Protein AF-B5W997-F1 (afdb_monomer)

Solvent-accessible surface area (backbone atoms only — not comparable to full-atom values): 8096 Å² total; per-residue (Å²): 139,81,84,87,78,78,87,81,81,78,91,83,76,99,66,88,74,65,83,78,63,60,71,68,69,77,72,73,84,68,61,70,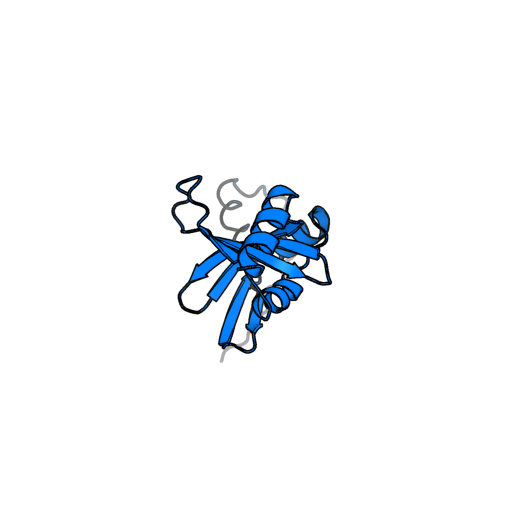48,75,47,73,47,98,85,70,41,32,36,35,35,48,52,71,53,39,55,50,33,26,74,75,50,73,39,55,66,87,58,46,59,63,22,72,76,48,74,65,46,74,47,76,53,77,89,58,92,72,91,59,74,36,35,37,36,34,26,53,51,97,92,37,53,29,33,34,36,30,31,79,50,103,56,37,40,37,53,74,49,48,36,71,39,51,74,68,55,43,49,53,48,54,56,67,73,72,111

InterPro domains:
  IPR007460 Ribonuclease toxin, BrnT, of type II toxin-antitoxin system [PF04365] (45-121)
  IPR038573 Ribonuclease toxin BrnT superfamily [G3DSA:3.10.450.530] (29-124)

pLDDT: mean 75.8, std 20.99, range [32.88, 95.56]

Structure (mmCIF, N/CA/C/O backbone):
data_AF-B5W997-F1
#
_entry.id   AF-B5W997-F1
#
loop_
_atom_site.group_PDB
_atom_site.id
_atom_site.type_symbol
_atom_site.label_atom_id
_atom_site.label_alt_id
_atom_site.label_comp_id
_atom_site.label_asym_id
_atom_site.label_entity_id
_atom_site.label_seq_id
_atom_site.pdbx_PDB_ins_code
_atom_site.Cartn_x
_atom_site.Cartn_y
_atom_site.Cartn_z
_atom_site.occupancy
_atom_site.B_iso_or_equiv
_atom_site.auth_seq_id
_atom_site.auth_comp_id
_atom_site.auth_asym_id
_atom_site.auth_atom_id
_atom_site.pdbx_PDB_model_num
ATOM 1 N N . MET A 1 1 ? 20.856 -29.365 -39.566 1.00 38.97 1 MET A N 1
ATOM 2 C CA . MET A 1 1 ? 21.284 -28.019 -39.127 1.00 38.97 1 MET A CA 1
ATOM 3 C C . MET A 1 1 ? 20.245 -27.535 -38.125 1.00 38.97 1 MET A C 1
ATOM 5 O O . MET A 1 1 ? 19.094 -27.485 -38.515 1.00 38.97 1 MET A O 1
ATOM 9 N N . LEU A 1 2 ? 20.472 -27.279 -36.842 1.00 37.22 2 LEU A N 1
ATOM 10 C CA . LEU A 1 2 ? 21.601 -27.421 -35.923 1.00 37.22 2 LEU A CA 1
ATOM 11 C C . LEU A 1 2 ? 21.002 -28.053 -34.650 1.00 37.22 2 LEU A C 1
ATOM 13 O O . LEU A 1 2 ? 19.941 -27.628 -34.200 1.00 37.22 2 LEU A O 1
ATOM 17 N N . GLY A 1 3 ? 21.627 -29.113 -34.138 1.00 34.50 3 GLY A N 1
ATOM 18 C CA . GLY A 1 3 ? 21.162 -29.827 -32.950 1.00 34.50 3 GLY A CA 1
ATOM 19 C C . GLY A 1 3 ? 21.500 -29.058 -31.676 1.00 34.50 3 GLY A C 1
ATOM 20 O O . GLY A 1 3 ? 22.636 -28.624 -31.499 1.00 34.50 3 GLY A O 1
ATOM 21 N N . PHE A 1 4 ? 20.520 -28.912 -30.787 1.00 35.72 4 PHE A N 1
ATOM 22 C CA . PHE A 1 4 ? 20.728 -28.401 -29.437 1.00 35.72 4 PHE A CA 1
ATOM 23 C C . PHE A 1 4 ? 21.353 -29.502 -28.577 1.00 35.72 4 PHE A C 1
ATOM 25 O O . PHE A 1 4 ? 20.673 -30.408 -28.100 1.00 35.72 4 PHE A O 1
ATOM 32 N N . THR A 1 5 ? 22.669 -29.448 -28.402 1.00 38.66 5 THR A N 1
ATOM 33 C CA . THR A 1 5 ? 23.387 -30.272 -27.428 1.00 38.66 5 THR A CA 1
ATOM 34 C C . THR A 1 5 ? 23.202 -29.677 -26.035 1.00 38.66 5 THR A C 1
ATOM 36 O O . THR A 1 5 ? 23.636 -28.553 -25.781 1.00 38.66 5 THR A O 1
ATOM 39 N N . GLN A 1 6 ? 22.567 -30.422 -25.128 1.00 40.81 6 GLN A N 1
ATOM 40 C CA . GLN A 1 6 ? 22.544 -30.091 -23.702 1.00 40.81 6 GLN A CA 1
ATOM 41 C C . GLN A 1 6 ? 23.967 -30.180 -23.120 1.00 40.81 6 GLN A C 1
ATOM 43 O O . GLN A 1 6 ? 24.678 -31.141 -23.426 1.00 40.81 6 GLN A O 1
ATOM 48 N N . PRO A 1 7 ? 24.407 -29.237 -22.270 1.00 40.81 7 PRO A N 1
ATOM 49 C CA . PRO A 1 7 ? 25.686 -29.370 -21.591 1.00 40.81 7 PRO A CA 1
ATOM 50 C C . PRO A 1 7 ? 25.574 -30.380 -20.441 1.00 40.81 7 PRO A C 1
ATOM 52 O O . PRO A 1 7 ? 24.954 -30.122 -19.410 1.00 40.81 7 PRO A O 1
ATOM 55 N N . THR A 1 8 ? 26.210 -31.538 -20.610 1.00 35.78 8 THR A N 1
ATOM 56 C CA . THR A 1 8 ? 26.497 -32.488 -19.531 1.00 35.78 8 THR A CA 1
ATOM 57 C C . THR A 1 8 ? 27.618 -31.928 -18.655 1.00 35.78 8 THR A C 1
ATOM 59 O O . THR A 1 8 ? 28.777 -31.914 -19.074 1.00 35.78 8 THR A O 1
ATOM 62 N N . TRP A 1 9 ? 27.309 -31.481 -17.437 1.00 35.22 9 TRP A N 1
ATOM 63 C CA . TRP A 1 9 ? 28.340 -31.122 -16.463 1.00 35.22 9 TRP A CA 1
ATOM 64 C C . TRP A 1 9 ? 28.704 -32.325 -15.597 1.00 35.22 9 TRP A C 1
ATOM 66 O O . TRP A 1 9 ? 27.929 -32.799 -14.769 1.00 35.22 9 TRP A O 1
ATOM 76 N N . VAL A 1 10 ? 29.922 -32.811 -15.828 1.00 34.91 10 VAL A N 1
ATOM 77 C CA . VAL A 1 10 ? 30.620 -33.812 -15.024 1.00 34.91 10 VAL A CA 1
ATOM 78 C C . VAL A 1 10 ? 30.895 -33.244 -13.630 1.00 34.91 10 VAL A C 1
ATOM 80 O O . VAL A 1 10 ? 31.471 -32.166 -13.475 1.00 34.91 10 VAL A O 1
ATOM 83 N N . LEU A 1 11 ? 30.488 -34.002 -12.613 1.00 41.06 11 LEU A N 1
ATOM 84 C CA . LEU A 1 11 ? 30.815 -33.778 -11.210 1.00 41.06 11 LEU A CA 1
ATOM 85 C C . LEU A 1 11 ? 32.345 -33.790 -11.028 1.00 41.06 11 LEU A C 1
ATOM 87 O O . LEU A 1 11 ? 32.982 -34.818 -11.244 1.00 41.06 11 LEU A O 1
ATOM 91 N N . GLY A 1 12 ? 32.931 -32.678 -10.577 1.00 38.00 12 GLY A N 1
ATOM 92 C CA . GLY A 1 12 ? 34.274 -32.694 -9.990 1.00 38.00 12 GLY A CA 1
ATOM 93 C C . GLY A 1 12 ? 35.201 -31.557 -10.403 1.00 38.00 12 GLY A C 1
ATOM 94 O O . GLY A 1 12 ? 36.047 -31.724 -11.271 1.00 38.00 12 GLY A O 1
ATOM 95 N N . SER A 1 13 ? 35.160 -30.437 -9.680 1.00 32.88 13 SER A N 1
ATOM 96 C CA . SER A 1 13 ? 36.386 -29.705 -9.329 1.00 32.88 13 SER A CA 1
ATOM 97 C C . SER A 1 13 ? 36.081 -28.656 -8.265 1.00 32.88 13 SER A C 1
ATOM 99 O O . SER A 1 13 ? 35.347 -27.702 -8.511 1.00 32.88 13 SER A O 1
ATOM 101 N N . LYS A 1 14 ? 36.671 -28.802 -7.073 1.00 44.34 14 LYS A N 1
ATOM 102 C CA . LYS A 1 14 ? 36.735 -27.725 -6.081 1.00 44.34 14 LYS A CA 1
ATOM 103 C C . LYS A 1 14 ? 37.678 -26.638 -6.601 1.00 44.34 14 LYS A C 1
ATOM 105 O O . LYS A 1 14 ? 38.864 -26.651 -6.291 1.00 44.34 14 LYS A O 1
ATOM 110 N N . ARG A 1 15 ? 37.170 -25.695 -7.393 1.00 38.91 15 ARG A N 1
ATOM 111 C CA . ARG A 1 15 ? 37.887 -24.457 -7.722 1.00 38.91 15 ARG A CA 1
ATOM 112 C C . ARG A 1 15 ? 37.094 -23.283 -7.169 1.00 38.91 15 ARG A C 1
ATOM 114 O O . ARG A 1 15 ? 35.964 -23.041 -7.577 1.00 38.91 15 ARG A O 1
ATOM 121 N N . LYS A 1 16 ? 37.686 -22.605 -6.181 1.00 51.91 16 LYS A N 1
ATOM 122 C CA . LYS A 1 16 ? 37.187 -21.351 -5.606 1.00 51.91 16 LYS A CA 1
ATOM 123 C C . LYS A 1 16 ? 36.987 -20.344 -6.742 1.00 51.91 16 LYS A C 1
ATOM 125 O O . LYS A 1 16 ? 37.959 -19.953 -7.382 1.00 51.91 16 LYS A O 1
ATOM 130 N N . LEU A 1 17 ? 35.738 -19.961 -6.993 1.00 45.56 17 LEU A N 1
ATOM 131 C CA . LEU A 1 17 ? 35.404 -18.864 -7.898 1.00 45.56 17 LEU A CA 1
ATOM 132 C C . LEU A 1 17 ? 35.868 -17.526 -7.283 1.00 45.56 17 LEU A C 1
ATOM 134 O O . LEU A 1 17 ? 35.767 -17.359 -6.064 1.00 45.56 17 LEU A O 1
ATOM 138 N N . PRO A 1 18 ? 36.395 -16.582 -8.085 1.00 43.53 18 PRO A N 1
ATOM 139 C CA . PRO A 1 18 ? 36.846 -15.282 -7.595 1.00 43.53 18 PRO A CA 1
ATOM 140 C C . PRO A 1 18 ? 35.655 -14.419 -7.123 1.00 43.53 18 PRO A C 1
ATOM 142 O O . PRO A 1 18 ? 34.592 -14.443 -7.750 1.00 43.53 18 PRO A O 1
ATOM 145 N N . PRO A 1 19 ? 35.815 -13.618 -6.049 1.00 52.91 19 PRO A N 1
ATOM 146 C CA . PRO A 1 19 ? 34.710 -12.963 -5.334 1.00 52.91 19 PRO A CA 1
ATOM 147 C C . PRO A 1 19 ? 33.977 -11.870 -6.130 1.00 52.91 19 PRO A C 1
ATOM 149 O O . PRO A 1 19 ? 32.919 -11.420 -5.707 1.00 52.91 19 PRO A O 1
ATOM 152 N N . LEU A 1 20 ? 34.496 -11.460 -7.290 1.00 44.50 20 LEU A N 1
ATOM 153 C CA . LEU A 1 20 ? 33.912 -10.389 -8.106 1.00 44.50 20 LEU A CA 1
ATOM 154 C C . LEU A 1 20 ? 32.893 -10.875 -9.151 1.00 44.50 20 LEU A C 1
ATOM 156 O O . LEU A 1 20 ? 32.136 -10.064 -9.668 1.00 44.50 20 LEU A O 1
ATOM 160 N N . ILE A 1 21 ? 32.811 -12.182 -9.428 1.00 45.84 21 ILE A N 1
ATOM 161 C CA . ILE A 1 21 ? 31.816 -12.746 -10.368 1.00 45.84 21 ILE A CA 1
ATOM 162 C C . ILE A 1 21 ? 30.535 -13.198 -9.639 1.00 45.84 21 ILE A C 1
ATOM 164 O O . ILE A 1 21 ? 29.484 -13.357 -10.254 1.00 45.84 21 ILE A O 1
ATOM 168 N N . LEU A 1 22 ? 30.572 -13.313 -8.306 1.00 38.09 22 LEU A N 1
ATOM 169 C CA . LEU A 1 22 ? 29.402 -13.680 -7.499 1.00 38.09 22 LEU A CA 1
ATOM 170 C C . LEU A 1 22 ? 28.385 -12.530 -7.348 1.00 38.09 22 LEU A C 1
ATOM 172 O O . LEU A 1 22 ? 27.223 -12.780 -7.051 1.00 38.09 22 LEU A O 1
ATOM 176 N N . LEU A 1 23 ? 28.799 -11.280 -7.582 1.00 42.41 23 LEU A N 1
ATOM 177 C CA . LEU A 1 23 ? 27.934 -10.099 -7.445 1.00 42.41 23 LEU A CA 1
ATOM 178 C C . LEU A 1 23 ? 26.999 -9.870 -8.643 1.00 42.41 23 LEU A C 1
ATOM 180 O O . LEU A 1 23 ? 25.969 -9.228 -8.477 1.00 42.41 23 LEU A O 1
ATOM 184 N N . ILE A 1 24 ? 27.306 -10.423 -9.821 1.00 39.53 24 ILE A N 1
ATOM 185 C CA . ILE A 1 24 ? 26.465 -10.274 -11.026 1.00 39.53 24 ILE A CA 1
ATOM 186 C C . ILE A 1 24 ? 25.483 -11.450 -11.188 1.00 39.53 24 ILE A C 1
ATOM 188 O O . ILE A 1 24 ? 24.459 -11.314 -11.849 1.00 39.53 24 ILE A O 1
ATOM 192 N N . LEU A 1 25 ? 25.720 -12.587 -10.524 1.00 35.31 25 LEU A N 1
ATOM 193 C CA . LEU A 1 25 ? 24.863 -13.777 -10.640 1.00 35.31 25 LEU A CA 1
ATOM 194 C C . LEU A 1 25 ? 23.732 -13.862 -9.602 1.00 35.31 25 LEU A C 1
ATOM 196 O O . LEU A 1 25 ? 22.857 -14.707 -9.743 1.00 35.31 25 LEU A O 1
ATOM 200 N N . ILE A 1 26 ? 23.698 -12.983 -8.594 1.00 41.47 26 ILE A N 1
ATOM 201 C CA . ILE A 1 26 ? 22.586 -12.927 -7.621 1.00 41.47 26 ILE A CA 1
ATOM 202 C C . ILE A 1 26 ? 21.395 -12.105 -8.170 1.00 41.47 26 ILE A C 1
ATOM 204 O O . ILE A 1 26 ? 20.340 -12.056 -7.548 1.00 41.47 26 ILE A O 1
ATOM 208 N N . PHE A 1 27 ? 21.518 -11.483 -9.352 1.00 46.25 27 PHE A N 1
ATOM 209 C CA . PHE A 1 27 ? 20.578 -10.452 -9.812 1.00 46.25 27 PHE A CA 1
ATOM 210 C C . PHE A 1 27 ? 19.633 -10.835 -10.969 1.00 46.25 27 PHE A C 1
ATOM 212 O O . PHE A 1 27 ? 18.874 -9.971 -11.395 1.00 46.25 27 PHE A O 1
ATOM 219 N N . TRP A 1 28 ? 19.639 -12.071 -11.500 1.00 40.78 28 TRP A N 1
ATOM 220 C CA . TRP A 1 28 ? 18.878 -12.368 -12.737 1.00 40.78 28 TRP A CA 1
ATOM 221 C C . TRP A 1 28 ? 17.696 -13.353 -12.624 1.00 40.78 28 TRP A C 1
ATOM 223 O O . TRP A 1 28 ? 16.904 -13.431 -13.551 1.00 40.78 28 TRP A O 1
ATOM 233 N N . GLU A 1 29 ? 17.453 -14.046 -11.511 1.00 43.22 29 GLU A N 1
ATOM 234 C CA . GLU A 1 29 ? 16.261 -14.926 -11.399 1.00 43.22 29 GLU A CA 1
ATOM 235 C C . GLU A 1 29 ? 15.146 -14.349 -10.519 1.00 43.22 29 GLU A C 1
ATOM 237 O O . GLU A 1 29 ? 14.456 -15.066 -9.798 1.00 43.22 29 GLU A O 1
ATOM 242 N N . ASN A 1 30 ? 14.918 -13.037 -10.599 1.00 51.34 30 ASN A N 1
ATOM 243 C CA . ASN A 1 30 ? 13.667 -12.477 -10.103 1.00 51.34 30 ASN A CA 1
ATOM 244 C C . ASN A 1 30 ? 12.597 -12.665 -11.174 1.00 51.34 30 ASN A C 1
ATOM 246 O O . ASN A 1 30 ? 12.494 -11.880 -12.114 1.00 51.34 30 ASN A O 1
ATOM 250 N N . LEU A 1 31 ? 11.810 -13.730 -11.030 1.00 55.34 31 LEU A N 1
ATOM 251 C CA . LEU A 1 31 ? 10.542 -13.877 -11.734 1.00 55.34 31 LEU A CA 1
ATOM 252 C C . LEU A 1 31 ? 9.640 -12.714 -11.310 1.00 55.34 31 LEU A C 1
ATOM 254 O O . LEU A 1 31 ? 9.005 -12.741 -10.255 1.00 55.34 31 LEU A O 1
ATOM 258 N N . VAL A 1 32 ? 9.652 -11.660 -12.119 1.00 61.53 32 VAL A N 1
ATOM 259 C CA . VAL A 1 32 ? 8.731 -10.537 -12.018 1.00 61.53 32 VAL A CA 1
ATOM 260 C C . VAL A 1 32 ? 7.337 -11.090 -12.291 1.00 61.53 32 VAL A C 1
ATOM 262 O O . VAL A 1 32 ? 7.060 -11.574 -13.387 1.00 61.53 32 VAL A O 1
ATOM 265 N N . THR A 1 33 ? 6.482 -11.099 -11.271 1.00 73.44 33 THR A N 1
ATOM 266 C CA . THR A 1 33 ? 5.092 -11.537 -11.433 1.00 73.44 33 THR A CA 1
ATOM 267 C C . THR A 1 33 ? 4.241 -10.316 -11.727 1.00 73.44 33 THR A C 1
ATOM 269 O O . THR A 1 33 ? 4.283 -9.351 -10.965 1.00 73.44 33 THR A O 1
ATOM 272 N N . ILE A 1 34 ? 3.497 -10.376 -12.833 1.00 73.75 34 ILE A N 1
ATOM 273 C CA . ILE A 1 34 ? 2.594 -9.318 -13.283 1.00 73.75 34 ILE A CA 1
ATOM 274 C C . ILE A 1 34 ? 1.158 -9.819 -13.146 1.00 73.75 34 ILE A C 1
ATOM 276 O O . ILE A 1 34 ? 0.826 -10.911 -13.615 1.00 73.75 34 ILE A O 1
ATOM 280 N N . CYS A 1 35 ? 0.297 -9.035 -12.506 1.00 70.25 35 CYS A N 1
ATOM 281 C CA . CYS A 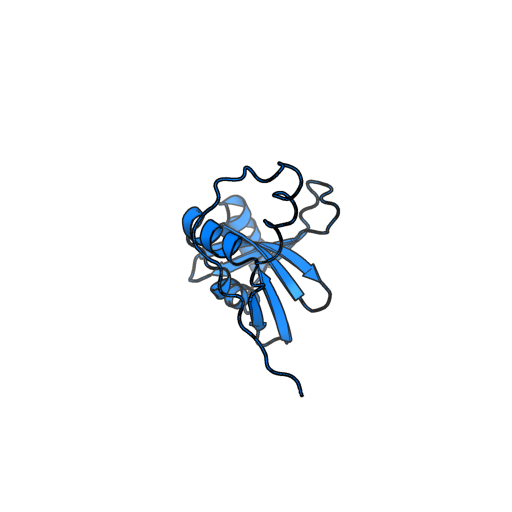1 35 ? -1.142 -9.289 -12.451 1.00 70.25 35 CYS A CA 1
ATOM 282 C C . CYS A 1 35 ? -1.904 -8.051 -12.921 1.00 70.25 35 CYS A C 1
ATOM 284 O O . CYS A 1 35 ? -1.570 -6.942 -12.528 1.00 70.25 35 CYS A O 1
ATOM 286 N N . SER A 1 36 ? -2.928 -8.234 -13.753 1.00 71.25 36 SER A N 1
ATOM 287 C CA . SER A 1 36 ? -3.777 -7.139 -14.235 1.00 71.25 36 SER A CA 1
ATOM 288 C C . SER A 1 36 ? -5.059 -7.060 -13.402 1.00 71.25 36 SER A C 1
ATOM 290 O O . SER A 1 36 ? -5.641 -8.102 -13.090 1.00 71.25 36 SER A O 1
ATOM 292 N N . ASN A 1 37 ? -5.490 -5.849 -13.028 1.00 74.00 37 ASN A N 1
ATOM 293 C CA . ASN A 1 37 ? -6.806 -5.616 -12.421 1.00 74.00 37 ASN A CA 1
ATOM 294 C C . ASN A 1 37 ? -7.868 -5.212 -13.463 1.00 74.00 37 ASN A C 1
ATOM 296 O O . ASN A 1 37 ? -7.581 -5.012 -14.644 1.00 74.00 37 ASN A O 1
ATOM 300 N N . SER A 1 38 ? -9.116 -5.062 -13.010 1.00 62.81 38 SER A N 1
ATOM 301 C CA . SER A 1 38 ? -10.266 -4.725 -13.865 1.00 62.81 38 SER A CA 1
ATOM 302 C C . SER A 1 38 ? -10.177 -3.347 -14.543 1.00 62.81 38 SER A C 1
ATOM 304 O O . SER A 1 38 ? -10.874 -3.107 -15.529 1.00 62.81 38 SER A O 1
ATOM 306 N N . GLN A 1 39 ? -9.299 -2.464 -14.057 1.00 63.56 39 GLN A N 1
ATOM 307 C CA . GLN A 1 39 ? -9.087 -1.113 -14.582 1.00 63.56 39 GLN A CA 1
ATOM 308 C C . GLN A 1 39 ? -7.921 -1.017 -15.578 1.00 63.56 39 GLN A C 1
ATOM 310 O O . GLN A 1 39 ? -7.586 0.073 -16.035 1.00 63.56 39 GLN A O 1
ATOM 315 N N . GLY A 1 40 ? -7.308 -2.148 -15.944 1.00 70.00 40 GLY A N 1
ATOM 316 C CA . GLY A 1 40 ? -6.175 -2.174 -16.867 1.00 70.00 40 GLY A CA 1
ATOM 317 C C . GLY A 1 40 ? -4.864 -1.685 -16.246 1.00 70.00 40 GLY A C 1
ATOM 318 O O . GLY A 1 40 ? -3.935 -1.372 -16.989 1.00 70.00 40 GLY A O 1
ATOM 319 N N . MET A 1 41 ? -4.778 -1.624 -14.912 1.00 80.06 41 MET A N 1
ATOM 320 C CA . MET A 1 41 ? -3.516 -1.431 -14.202 1.00 80.06 41 MET A CA 1
ATOM 321 C C . MET A 1 41 ? -2.817 -2.775 -14.016 1.00 80.06 41 MET A C 1
ATOM 323 O O . MET A 1 41 ? -3.433 -3.774 -13.628 1.00 80.06 41 MET A O 1
ATOM 327 N N . GLU A 1 42 ? -1.519 -2.790 -14.287 1.00 88.81 42 GLU A N 1
ATOM 328 C CA . GLU A 1 42 ? -0.644 -3.923 -14.017 1.00 88.81 42 GLU A CA 1
ATOM 329 C C . GLU A 1 42 ? 0.005 -3.760 -12.643 1.00 88.81 42 GLU A C 1
ATOM 331 O O . GLU A 1 42 ? 0.387 -2.664 -12.244 1.00 88.81 42 GLU A O 1
ATOM 336 N N . PHE A 1 43 ? 0.130 -4.855 -11.906 1.00 89.38 43 PHE A N 1
ATOM 337 C CA . PHE A 1 43 ? 0.816 -4.899 -10.625 1.00 89.38 43 PHE A CA 1
ATOM 338 C C . PHE A 1 43 ? 2.045 -5.771 -10.748 1.00 89.38 43 PHE A C 1
ATOM 340 O O . PHE A 1 43 ? 1.941 -6.935 -11.132 1.00 89.38 43 PHE A O 1
ATOM 347 N N . GLU A 1 44 ? 3.186 -5.208 -10.378 1.00 90.75 44 GLU A N 1
ATOM 348 C CA . GLU A 1 44 ? 4.481 -5.860 -10.425 1.00 90.75 44 GLU A CA 1
ATOM 349 C C . GLU A 1 44 ? 5.025 -6.084 -9.014 1.00 90.75 44 GLU A C 1
ATOM 351 O O . GLU A 1 44 ? 4.976 -5.199 -8.157 1.00 90.75 44 GLU A O 1
ATOM 356 N N . TRP A 1 45 ? 5.639 -7.240 -8.776 1.00 90.88 45 TRP A N 1
ATOM 357 C CA . TRP A 1 45 ? 6.480 -7.432 -7.600 1.00 90.88 45 TRP A CA 1
ATOM 358 C C . TRP A 1 45 ? 7.589 -8.460 -7.812 1.00 90.88 45 TRP A C 1
ATOM 360 O O . TRP A 1 45 ? 7.546 -9.325 -8.686 1.00 90.88 45 TRP A O 1
ATOM 370 N N . ASP A 1 46 ? 8.579 -8.373 -6.928 1.00 89.38 46 ASP A N 1
ATOM 371 C CA . ASP A 1 46 ? 9.619 -9.380 -6.751 1.00 89.38 46 ASP A CA 1
ATOM 372 C C . ASP A 1 46 ? 9.076 -10.525 -5.880 1.00 89.38 46 ASP A C 1
ATOM 374 O O . ASP A 1 46 ? 8.589 -10.306 -4.765 1.00 89.38 46 ASP A O 1
ATOM 378 N N . GLU A 1 47 ? 9.152 -11.754 -6.385 1.00 90.06 47 GLU A N 1
ATOM 379 C CA . GLU A 1 47 ? 8.606 -12.937 -5.717 1.00 90.06 47 GLU A CA 1
ATOM 380 C C . GLU A 1 47 ? 9.312 -13.257 -4.387 1.00 90.06 47 GLU A C 1
ATOM 382 O O . GLU A 1 47 ? 8.673 -13.629 -3.395 1.00 90.06 47 GLU A O 1
ATOM 387 N N . THR A 1 48 ? 10.621 -13.016 -4.303 1.00 89.94 48 THR A N 1
ATOM 388 C CA . THR A 1 48 ? 11.386 -13.158 -3.057 1.00 89.94 48 THR A CA 1
ATOM 389 C C . THR A 1 48 ? 10.903 -12.148 -2.016 1.00 89.94 48 THR A C 1
ATOM 391 O O . THR A 1 48 ? 10.727 -12.485 -0.833 1.00 89.94 48 THR A O 1
ATOM 394 N N . LYS A 1 49 ? 10.622 -10.909 -2.442 1.00 89.31 49 LYS A N 1
ATOM 395 C CA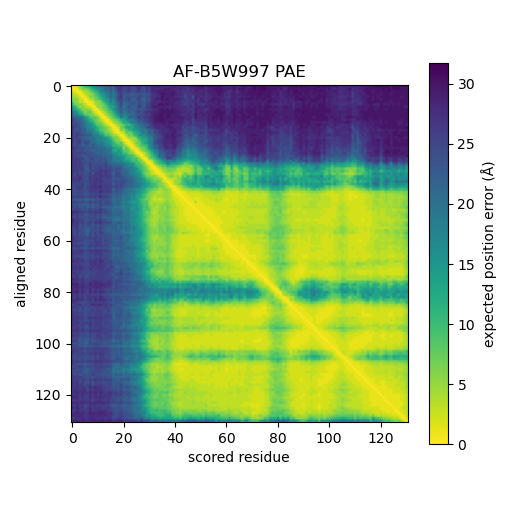 . LYS A 1 49 ? 10.030 -9.885 -1.572 1.00 89.31 49 LYS A CA 1
ATOM 396 C C . LYS A 1 49 ? 8.614 -10.242 -1.155 1.00 89.31 49 LYS A C 1
ATOM 398 O O . LYS A 1 49 ? 8.310 -10.098 0.028 1.00 89.31 49 LYS A O 1
ATOM 403 N N . ARG A 1 50 ? 7.779 -10.756 -2.062 1.00 92.06 50 ARG A N 1
ATOM 404 C CA . ARG A 1 50 ? 6.417 -11.207 -1.742 1.00 92.06 50 ARG A CA 1
ATOM 405 C C . ARG A 1 50 ? 6.432 -12.246 -0.629 1.00 92.06 50 ARG A C 1
ATOM 407 O O . ARG A 1 50 ? 5.744 -12.078 0.376 1.00 92.06 50 ARG A O 1
ATOM 414 N N . LEU A 1 51 ? 7.250 -13.288 -0.768 1.00 91.56 51 LEU A N 1
ATOM 415 C CA . LEU A 1 51 ? 7.364 -14.350 0.235 1.00 91.56 51 LEU A CA 1
ATOM 416 C C . LEU A 1 51 ? 7.890 -13.823 1.574 1.00 91.56 51 LEU A C 1
ATOM 418 O O . LEU A 1 51 ? 7.396 -14.207 2.637 1.00 91.56 51 LEU A O 1
ATOM 422 N N . THR A 1 52 ? 8.864 -12.913 1.539 1.00 91.69 52 THR A N 1
ATOM 423 C CA . THR A 1 52 ? 9.403 -12.277 2.748 1.00 91.69 52 THR A CA 1
ATOM 424 C C . THR A 1 52 ? 8.353 -11.404 3.439 1.00 91.69 52 THR A C 1
ATOM 426 O O . THR A 1 52 ? 8.196 -11.477 4.659 1.00 91.69 52 THR A O 1
ATOM 429 N N . ASN A 1 53 ? 7.590 -10.622 2.674 1.00 92.56 53 ASN A N 1
ATOM 430 C CA . ASN A 1 53 ? 6.513 -9.780 3.181 1.00 92.56 53 ASN A CA 1
ATOM 431 C C . ASN A 1 53 ? 5.384 -10.621 3.779 1.00 92.56 53 ASN A C 1
ATOM 433 O O . ASN A 1 53 ? 4.941 -10.345 4.890 1.00 92.56 53 ASN A O 1
ATOM 437 N N . LEU A 1 54 ? 4.979 -11.692 3.093 1.00 91.94 54 LEU A N 1
ATOM 438 C CA . LEU A 1 54 ? 3.963 -12.618 3.578 1.00 91.94 54 LEU A CA 1
ATOM 439 C C . LEU A 1 54 ? 4.366 -13.227 4.925 1.00 91.94 54 LEU A C 1
ATOM 441 O O . LEU A 1 54 ? 3.569 -13.227 5.858 1.00 91.94 54 LEU A O 1
ATOM 445 N N . ARG A 1 55 ? 5.620 -13.671 5.070 1.00 91.56 55 ARG A N 1
ATOM 446 C CA . ARG A 1 55 ? 6.131 -14.201 6.347 1.00 91.56 55 ARG A CA 1
ATOM 447 C C . ARG A 1 55 ? 6.181 -13.144 7.451 1.00 91.56 55 ARG A C 1
ATOM 449 O O . ARG A 1 55 ? 5.901 -13.460 8.602 1.00 91.56 55 ARG A O 1
ATOM 456 N N . LYS A 1 56 ? 6.559 -11.907 7.121 1.00 91.38 56 LYS A N 1
ATOM 457 C CA . LYS A 1 56 ? 6.770 -10.832 8.104 1.00 91.38 56 LYS A CA 1
ATOM 458 C C . LYS A 1 56 ? 5.477 -10.131 8.530 1.00 91.38 56 LYS A C 1
ATOM 460 O O . LYS A 1 56 ? 5.352 -9.718 9.679 1.00 91.38 56 LYS A O 1
ATOM 465 N N . HIS A 1 57 ? 4.546 -9.956 7.600 1.00 90.75 57 HIS A N 1
ATOM 466 C CA . HIS A 1 57 ? 3.370 -9.100 7.756 1.00 90.75 57 HIS A CA 1
ATOM 467 C C . HIS A 1 57 ? 2.042 -9.834 7.546 1.00 90.75 57 HIS A C 1
ATOM 469 O O . HIS A 1 57 ? 0.998 -9.273 7.873 1.00 90.75 57 HIS A O 1
ATOM 475 N N . GLY A 1 58 ? 2.062 -11.072 7.041 1.00 89.69 58 GLY A N 1
ATOM 476 C CA . GLY A 1 58 ? 0.855 -11.868 6.811 1.00 89.69 58 GLY A CA 1
ATOM 477 C C . GLY A 1 58 ? -0.013 -11.364 5.658 1.00 89.69 58 GLY A C 1
ATOM 478 O O . GLY A 1 58 ? -1.176 -11.740 5.584 1.00 89.69 58 GLY A O 1
ATOM 479 N N . ILE A 1 59 ? 0.526 -10.501 4.791 1.00 90.88 59 ILE A N 1
ATOM 480 C CA . ILE A 1 59 ? -0.182 -9.932 3.639 1.00 90.88 59 ILE A CA 1
ATOM 481 C C . ILE A 1 59 ? 0.517 -10.387 2.365 1.00 90.88 59 ILE A C 1
ATOM 483 O O . ILE A 1 59 ? 1.736 -10.234 2.222 1.00 90.88 59 ILE A O 1
ATOM 487 N N . ASN A 1 60 ? -0.269 -10.950 1.452 1.00 91.75 60 ASN A N 1
ATOM 488 C CA . ASN A 1 60 ? 0.189 -11.398 0.151 1.00 91.75 60 ASN A CA 1
ATOM 489 C C . ASN A 1 60 ? -0.010 -10.283 -0.883 1.00 91.75 60 ASN A C 1
ATOM 491 O O . ASN A 1 60 ? -1.062 -9.655 -0.924 1.00 91.75 60 ASN A O 1
ATOM 495 N N . PHE A 1 61 ? 0.985 -10.056 -1.741 1.00 91.44 61 PHE A N 1
ATOM 496 C CA . PHE A 1 61 ? 0.878 -9.054 -2.808 1.00 91.44 61 PHE A CA 1
ATOM 497 C C . PHE A 1 61 ? -0.168 -9.419 -3.862 1.00 91.44 61 PHE A C 1
ATOM 499 O O . PHE A 1 61 ? -0.735 -8.533 -4.479 1.00 91.44 61 PHE A O 1
ATOM 506 N N . ILE A 1 62 ? -0.500 -10.704 -3.997 1.00 90.56 62 ILE A N 1
ATOM 507 C CA . ILE A 1 62 ? -1.575 -11.165 -4.887 1.00 90.56 62 ILE A CA 1
ATOM 508 C C . ILE A 1 62 ? -2.939 -10.585 -4.477 1.00 90.56 62 ILE A C 1
ATOM 510 O O . ILE A 1 62 ? -3.791 -10.379 -5.332 1.00 90.56 62 ILE A O 1
ATOM 514 N N . ASP A 1 63 ? -3.134 -10.283 -3.191 1.00 90.25 63 ASP A N 1
ATOM 515 C CA . ASP A 1 63 ? -4.396 -9.741 -2.677 1.00 90.25 63 ASP A CA 1
ATOM 516 C C . ASP A 1 63 ? -4.444 -8.206 -2.746 1.00 90.25 63 ASP A C 1
ATOM 518 O O . ASP A 1 63 ? -5.484 -7.603 -2.501 1.00 90.25 63 ASP A O 1
ATOM 522 N N . VAL A 1 64 ? -3.319 -7.555 -3.059 1.00 90.25 64 VAL A N 1
ATOM 523 C CA . VAL A 1 64 ? -3.217 -6.092 -3.111 1.00 90.25 64 VAL A CA 1
ATOM 524 C C . VAL A 1 64 ? -4.129 -5.467 -4.172 1.00 90.25 64 VAL A C 1
ATOM 526 O O . VAL A 1 64 ? -4.781 -4.485 -3.826 1.00 90.25 64 VAL A O 1
ATOM 529 N N . PRO A 1 65 ? -4.258 -6.000 -5.405 1.00 90.56 65 PRO A N 1
ATOM 530 C CA . PRO A 1 65 ? -5.173 -5.442 -6.401 1.00 90.56 65 PRO A CA 1
ATOM 531 C C . PRO A 1 65 ? -6.616 -5.293 -5.896 1.00 90.56 65 PRO A C 1
ATOM 533 O O . PRO A 1 65 ? -7.262 -4.301 -6.211 1.00 90.56 65 PRO A O 1
ATOM 536 N N . LEU A 1 66 ? -7.084 -6.200 -5.027 1.00 89.19 66 LEU A N 1
ATOM 537 C CA . LEU A 1 66 ? -8.421 -6.120 -4.420 1.00 89.19 66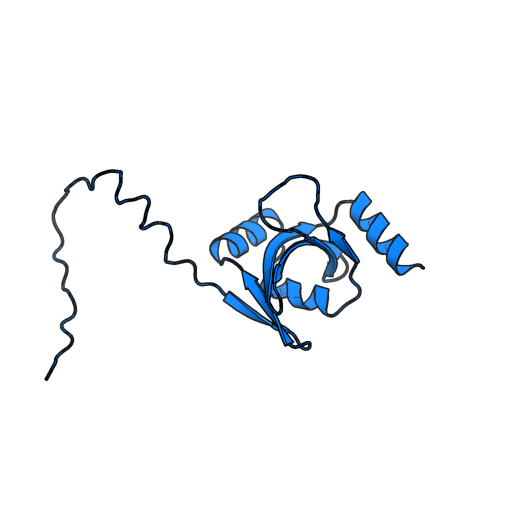 LEU A CA 1
ATOM 538 C C . LEU A 1 66 ? -8.606 -4.874 -3.547 1.00 89.19 66 LEU A C 1
ATOM 540 O O . LEU A 1 66 ? -9.726 -4.411 -3.363 1.00 89.19 66 LEU A O 1
ATOM 544 N N . VAL A 1 67 ? -7.518 -4.347 -2.980 1.00 91.00 67 VAL A N 1
ATOM 545 C CA . VAL A 1 67 ? -7.541 -3.109 -2.194 1.00 91.00 67 VAL A CA 1
ATOM 546 C C . VAL A 1 67 ? -7.749 -1.907 -3.107 1.00 91.00 67 VAL A C 1
ATOM 548 O O . VAL A 1 67 ? -8.510 -1.014 -2.759 1.00 91.00 67 VAL A O 1
ATOM 551 N N . PHE A 1 68 ? -7.102 -1.910 -4.275 1.00 87.69 68 PHE A N 1
ATOM 552 C CA . PHE A 1 68 ? -7.211 -0.846 -5.276 1.00 87.69 68 PHE A CA 1
ATOM 553 C C . PHE A 1 68 ? -8.566 -0.824 -5.995 1.00 87.69 68 PHE A C 1
ATOM 555 O O . PHE A 1 68 ? -8.933 0.208 -6.544 1.00 87.69 68 PHE A O 1
ATOM 562 N N . ASP A 1 69 ? -9.318 -1.927 -5.968 1.00 87.38 69 ASP A N 1
ATOM 563 C CA . ASP A 1 69 ? -10.695 -1.977 -6.476 1.00 87.38 69 ASP A CA 1
ATOM 564 C C . ASP A 1 69 ? -11.719 -1.341 -5.505 1.00 87.38 69 ASP A C 1
ATOM 566 O O . ASP A 1 69 ? -12.888 -1.179 -5.861 1.00 87.38 69 ASP A O 1
ATOM 570 N N . GLY A 1 70 ? -11.311 -1.010 -4.273 1.00 87.12 70 GLY A N 1
ATOM 571 C CA . GLY A 1 70 ? -12.160 -0.401 -3.248 1.00 87.12 70 GLY A CA 1
ATOM 572 C C . GLY A 1 70 ? -11.802 1.052 -2.934 1.00 87.12 70 GLY A C 1
ATOM 573 O O . GLY A 1 70 ? -11.075 1.718 -3.667 1.00 87.12 70 GLY A O 1
ATOM 574 N N . ASP A 1 71 ? -12.302 1.536 -1.797 1.00 90.12 71 ASP A N 1
ATOM 575 C CA . ASP A 1 71 ? -11.974 2.869 -1.300 1.00 90.12 71 ASP A CA 1
ATOM 576 C C . ASP A 1 71 ? -10.524 2.921 -0.808 1.00 90.12 71 ASP A C 1
ATOM 578 O O . ASP A 1 71 ? -10.136 2.197 0.123 1.00 90.12 71 ASP A O 1
ATOM 582 N N . ILE A 1 72 ? -9.736 3.810 -1.408 1.00 93.31 72 ILE A N 1
ATOM 583 C CA . ILE A 1 72 ? -8.316 3.983 -1.109 1.00 93.31 72 ILE A CA 1
ATOM 584 C C . ILE A 1 72 ? -7.967 5.435 -0.799 1.00 93.31 72 ILE A C 1
ATOM 586 O O . ILE A 1 72 ? -8.583 6.373 -1.296 1.00 93.31 72 ILE A O 1
ATOM 590 N N . VAL A 1 73 ? -6.919 5.608 0.002 1.00 92.38 73 VAL A N 1
ATOM 591 C CA . VAL A 1 73 ? -6.304 6.903 0.296 1.00 92.38 73 VAL A CA 1
ATOM 592 C C . VAL A 1 73 ? -4.818 6.791 -0.008 1.00 92.38 73 VAL A C 1
ATOM 594 O O . VAL A 1 73 ? -4.098 6.076 0.689 1.00 92.38 73 VAL A O 1
ATOM 597 N N . THR A 1 74 ? -4.355 7.489 -1.041 1.00 92.12 74 THR A N 1
ATOM 598 C CA . THR A 1 74 ? -2.948 7.488 -1.461 1.00 92.12 74 THR A CA 1
ATO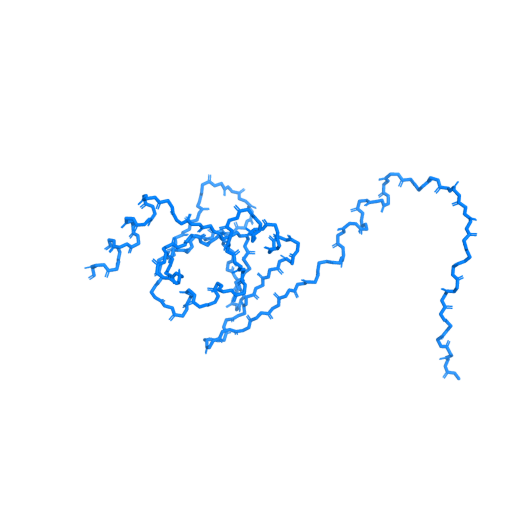M 599 C C . THR A 1 74 ? -2.291 8.815 -1.112 1.00 92.12 74 THR A C 1
ATOM 601 O O . THR A 1 74 ? -2.856 9.877 -1.360 1.00 92.12 74 THR A O 1
ATOM 604 N N . PHE A 1 75 ? -1.084 8.758 -0.557 1.00 88.69 75 PHE A N 1
ATOM 605 C CA . PHE A 1 75 ? -0.245 9.927 -0.318 1.00 88.69 75 PHE A CA 1
ATOM 606 C C . PHE A 1 75 ? 1.211 9.628 -0.665 1.00 88.69 75 PHE A C 1
ATOM 608 O O . PHE A 1 75 ? 1.663 8.481 -0.629 1.00 88.69 75 PHE A O 1
ATOM 615 N N . GLU A 1 76 ? 1.944 10.676 -1.020 1.00 86.19 76 GLU A N 1
ATOM 616 C CA . GLU A 1 76 ? 3.362 10.591 -1.349 1.00 86.19 76 GLU A CA 1
ATOM 617 C C . GLU A 1 76 ? 4.215 10.409 -0.084 1.00 86.19 76 GLU A C 1
ATOM 619 O O . GLU A 1 76 ? 3.977 11.044 0.945 1.00 86.19 76 GLU A O 1
ATOM 624 N N . ASP A 1 77 ? 5.206 9.519 -0.154 1.00 77.50 77 ASP A N 1
ATOM 625 C CA . ASP A 1 77 ? 6.225 9.335 0.879 1.00 77.50 77 ASP A CA 1
ATOM 626 C C . ASP A 1 77 ? 7.465 10.167 0.535 1.00 77.50 77 ASP A C 1
ATOM 628 O O . ASP A 1 77 ? 8.435 9.674 -0.044 1.00 77.50 77 ASP A O 1
ATOM 632 N N . ASP A 1 78 ? 7.423 11.444 0.907 1.00 71.06 78 ASP A N 1
ATOM 633 C CA . ASP A 1 78 ? 8.481 12.432 0.666 1.00 71.06 78 ASP A CA 1
ATOM 634 C C . ASP A 1 78 ? 9.591 12.419 1.735 1.00 71.06 78 ASP A C 1
ATOM 636 O O . ASP A 1 78 ? 10.527 13.222 1.696 1.00 71.06 78 ASP A O 1
ATOM 640 N N . ARG A 1 79 ? 9.527 11.483 2.693 1.00 67.50 79 ARG A N 1
ATOM 641 C CA . ARG A 1 79 ? 10.405 11.472 3.875 1.00 67.50 79 ARG A CA 1
ATOM 642 C C . ARG A 1 79 ? 11.883 11.324 3.533 1.00 67.50 79 ARG A C 1
ATOM 644 O O . ARG A 1 79 ? 12.736 11.742 4.315 1.00 67.50 79 ARG A O 1
ATOM 651 N N . PHE A 1 80 ? 12.201 10.697 2.402 1.00 61.84 80 PHE A N 1
ATOM 652 C CA . PHE A 1 80 ? 13.572 10.536 1.939 1.00 61.84 80 PHE A CA 1
ATOM 653 C C . PHE A 1 80 ? 13.649 10.627 0.420 1.00 61.84 80 PHE A C 1
ATOM 655 O O . PHE A 1 80 ? 12.797 10.108 -0.297 1.00 61.84 80 PHE A O 1
ATOM 662 N N . ASN A 1 81 ? 14.742 11.205 -0.076 1.00 65.94 81 ASN A N 1
ATOM 663 C CA . ASN A 1 81 ? 15.038 11.200 -1.499 1.00 65.94 81 ASN A CA 1
ATOM 664 C C . ASN A 1 81 ? 15.586 9.823 -1.905 1.00 65.94 81 ASN A C 1
ATOM 666 O O . ASN A 1 81 ? 16.784 9.554 -1.814 1.00 65.94 81 ASN A O 1
ATOM 670 N N . TYR A 1 82 ? 14.681 8.928 -2.294 1.00 64.00 82 TYR A N 1
ATOM 671 C CA . TYR A 1 82 ? 15.008 7.568 -2.719 1.00 64.00 82 TYR A CA 1
ATOM 672 C C . TYR A 1 82 ? 15.434 7.469 -4.194 1.00 64.00 82 TYR A C 1
ATOM 674 O O . TYR A 1 82 ? 15.729 6.367 -4.650 1.00 64.00 82 TYR A O 1
ATOM 682 N N . GLY A 1 83 ? 15.463 8.585 -4.936 1.00 68.50 83 GLY A N 1
ATOM 683 C CA . GLY A 1 83 ? 15.695 8.614 -6.387 1.00 68.50 83 GLY A CA 1
ATOM 684 C C . GLY A 1 83 ? 14.483 8.203 -7.235 1.00 68.50 83 GLY A C 1
ATOM 685 O O . GLY A 1 83 ? 14.501 8.397 -8.445 1.00 68.50 83 GLY A O 1
ATOM 686 N N . GLU A 1 84 ? 13.427 7.685 -6.603 1.00 72.19 84 GLU A N 1
ATOM 687 C CA . GLU A 1 84 ? 12.159 7.271 -7.209 1.00 72.19 84 GLU A CA 1
ATOM 688 C C . GLU A 1 84 ? 11.002 7.748 -6.319 1.00 72.19 84 GLU A C 1
ATOM 690 O O . GLU A 1 84 ? 11.121 7.726 -5.088 1.00 72.19 84 GLU A O 1
ATOM 695 N N . GLN A 1 85 ? 9.886 8.158 -6.930 1.00 81.31 85 GLN A N 1
ATOM 696 C CA . GLN A 1 85 ? 8.696 8.605 -6.207 1.00 81.31 85 GLN A CA 1
ATOM 697 C C . GLN A 1 85 ? 7.985 7.401 -5.582 1.00 81.31 85 GLN A C 1
ATOM 699 O O . GLN A 1 85 ? 7.639 6.443 -6.275 1.00 81.31 85 GLN A O 1
ATOM 704 N N . ARG A 1 86 ? 7.806 7.424 -4.259 1.00 88.12 86 ARG A N 1
ATOM 705 C CA . ARG A 1 86 ? 7.131 6.355 -3.518 1.00 88.12 86 ARG A CA 1
ATOM 706 C C . ARG A 1 86 ? 5.810 6.853 -2.987 1.00 88.12 86 ARG A C 1
ATOM 708 O O . ARG A 1 86 ? 5.724 7.949 -2.447 1.00 88.12 86 ARG A O 1
ATOM 715 N N . PHE A 1 87 ? 4.818 5.990 -3.069 1.00 90.75 87 PHE A N 1
ATOM 716 C CA . PHE A 1 87 ? 3.486 6.251 -2.574 1.00 90.75 87 PHE A CA 1
ATOM 717 C C . PHE A 1 87 ? 3.140 5.250 -1.485 1.00 90.75 87 PHE A C 1
ATOM 719 O O . PHE A 1 87 ? 3.571 4.091 -1.492 1.00 90.75 87 PHE A O 1
ATOM 726 N N . VAL A 1 88 ? 2.354 5.724 -0.529 1.00 92.06 88 VAL A N 1
ATOM 727 C CA . VAL A 1 88 ? 1.699 4.893 0.467 1.00 92.06 88 VAL A CA 1
ATOM 728 C C . VAL A 1 88 ? 0.211 4.967 0.197 1.00 92.06 88 VAL A C 1
ATOM 730 O O . VAL A 1 88 ? -0.408 6.019 0.333 1.00 92.06 88 VAL A O 1
ATOM 733 N N . THR A 1 89 ? -0.361 3.826 -0.160 1.00 94.25 89 THR A N 1
ATOM 734 C CA . THR A 1 89 ? -1.802 3.662 -0.306 1.00 94.25 89 THR A CA 1
ATOM 735 C C . THR A 1 89 ? -2.349 2.933 0.905 1.00 94.25 89 THR A C 1
ATOM 737 O O . THR A 1 89 ? -1.898 1.841 1.260 1.00 94.25 89 THR A O 1
ATOM 740 N N . LEU A 1 90 ? -3.327 3.552 1.549 1.00 94.81 90 LEU A N 1
ATOM 741 C CA . LEU A 1 90 ? -4.154 2.945 2.572 1.00 94.81 90 LEU A CA 1
ATOM 742 C C . LEU A 1 90 ? -5.428 2.420 1.929 1.00 94.81 90 LEU A C 1
ATOM 744 O O . LEU A 1 90 ? -6.051 3.112 1.129 1.00 94.81 90 LEU A O 1
ATOM 748 N N . GLY A 1 91 ? -5.837 1.223 2.318 1.00 94.00 91 GLY A N 1
ATOM 749 C CA . GLY A 1 91 ? -7.111 0.677 1.878 1.00 94.00 91 GLY A CA 1
ATOM 750 C C . GLY A 1 91 ? -7.550 -0.506 2.716 1.00 94.00 91 GLY A C 1
ATOM 751 O O . GLY A 1 91 ? -6.824 -0.972 3.604 1.00 94.00 91 GLY A O 1
ATOM 752 N N . LEU A 1 92 ? -8.762 -0.981 2.455 1.00 93.56 92 LEU A N 1
ATOM 753 C CA . LEU A 1 92 ? -9.366 -2.069 3.206 1.00 93.56 92 LEU A CA 1
ATOM 754 C C . LEU A 1 92 ? -9.086 -3.416 2.534 1.00 93.56 92 LEU A C 1
ATOM 756 O O . LEU A 1 92 ? -9.484 -3.659 1.402 1.00 93.56 92 LEU A O 1
ATOM 760 N N . LEU A 1 93 ? -8.463 -4.332 3.272 1.00 92.69 93 LEU A N 1
ATOM 761 C CA . LEU A 1 93 ? -8.295 -5.723 2.865 1.00 92.69 93 LEU A CA 1
ATOM 762 C C . LEU A 1 93 ? -8.949 -6.638 3.898 1.00 92.69 93 LEU A C 1
ATOM 764 O O . LEU A 1 93 ? -8.512 -6.691 5.049 1.00 92.69 93 LEU A O 1
ATOM 768 N N . GLN A 1 94 ? -10.002 -7.357 3.499 1.00 88.31 94 GLN A N 1
ATOM 769 C CA . GLN A 1 94 ? -10.721 -8.312 4.362 1.00 88.31 94 GLN A CA 1
ATOM 770 C C . GLN A 1 94 ? -11.119 -7.711 5.731 1.00 88.31 94 GLN A C 1
ATOM 772 O O . GLN A 1 94 ? -10.945 -8.329 6.783 1.00 88.31 94 GLN A O 1
ATOM 777 N N . GLY A 1 95 ? -11.603 -6.463 5.735 1.00 87.62 95 GLY A N 1
ATOM 778 C CA . GLY A 1 95 ? -12.016 -5.758 6.956 1.00 87.62 95 GLY A CA 1
ATOM 779 C C . GLY A 1 95 ? -10.867 -5.197 7.806 1.00 87.62 95 GLY A C 1
ATOM 780 O O . GLY A 1 95 ? -11.092 -4.781 8.941 1.00 87.62 95 GLY A O 1
ATOM 781 N N . ARG A 1 96 ? -9.629 -5.178 7.297 1.00 91.88 96 ARG A N 1
ATOM 782 C CA . ARG A 1 96 ? -8.468 -4.573 7.966 1.00 91.88 96 ARG A CA 1
ATOM 783 C C . ARG A 1 96 ? -7.866 -3.492 7.086 1.00 91.88 96 ARG A C 1
ATOM 785 O O . ARG A 1 96 ? -7.622 -3.731 5.911 1.00 91.88 96 ARG A O 1
ATOM 792 N N . VAL A 1 97 ? -7.556 -2.335 7.666 1.00 94.25 97 VAL A N 1
ATOM 793 C CA . VAL A 1 97 ? -6.821 -1.298 6.934 1.00 94.25 97 VAL A CA 1
ATOM 794 C C . VAL A 1 97 ? -5.365 -1.735 6.781 1.00 94.25 97 VAL A C 1
ATOM 796 O O . VAL A 1 97 ? -4.673 -2.050 7.763 1.00 94.25 97 VAL A O 1
ATOM 799 N N . VAL A 1 98 ? -4.902 -1.764 5.541 1.00 95.56 98 VAL A N 1
ATOM 800 C CA . VAL A 1 98 ? -3.530 -2.084 5.160 1.00 95.56 98 VAL A CA 1
ATOM 801 C C . VAL A 1 98 ? -2.864 -0.850 4.574 1.00 95.56 98 VAL A C 1
ATOM 803 O O . VAL A 1 98 ? -3.521 -0.007 3.977 1.00 95.56 98 VAL A O 1
ATOM 806 N N . ALA A 1 99 ? -1.559 -0.744 4.789 1.00 94.75 99 ALA A N 1
ATOM 807 C CA . ALA A 1 99 ? -0.703 0.266 4.197 1.00 94.75 99 ALA A CA 1
ATOM 808 C C . ALA A 1 99 ? 0.219 -0.414 3.186 1.00 94.75 99 ALA A C 1
ATOM 810 O O . ALA A 1 99 ? 0.964 -1.342 3.531 1.00 94.75 99 ALA A O 1
ATOM 811 N N . ILE A 1 100 ? 0.148 0.050 1.948 1.00 94.81 100 ILE A N 1
ATOM 812 C CA . ILE A 1 100 ? 0.808 -0.526 0.785 1.00 94.81 100 ILE A CA 1
ATOM 813 C C . ILE A 1 100 ? 1.795 0.508 0.278 1.00 94.81 100 ILE A C 1
ATOM 815 O O . ILE A 1 100 ? 1.407 1.607 -0.096 1.00 94.81 100 ILE A O 1
ATOM 819 N N . VAL A 1 101 ? 3.074 0.157 0.300 1.00 92.69 101 VAL A N 1
ATOM 820 C CA . VAL A 1 101 ? 4.144 0.996 -0.233 1.00 92.69 101 VAL A CA 1
ATOM 821 C C . VAL A 1 101 ? 4.441 0.526 -1.642 1.00 92.69 101 VAL A C 1
ATOM 823 O O . VAL A 1 101 ? 4.794 -0.643 -1.847 1.00 92.69 101 VAL A O 1
ATOM 826 N N . HIS A 1 102 ? 4.324 1.431 -2.600 1.00 92.56 102 HIS A N 1
ATOM 827 C CA . HIS A 1 102 ? 4.524 1.133 -4.009 1.00 92.56 102 HIS A CA 1
ATOM 828 C C . HIS A 1 102 ? 5.132 2.323 -4.746 1.00 92.56 102 HIS A C 1
ATOM 830 O O . HIS A 1 102 ? 5.280 3.418 -4.201 1.00 92.56 102 HIS A O 1
ATOM 836 N N . THR A 1 103 ? 5.564 2.061 -5.968 1.00 90.38 103 THR A N 1
ATOM 837 C CA . THR A 1 103 ? 5.974 3.079 -6.935 1.00 90.38 103 THR A CA 1
ATOM 838 C C . THR A 1 103 ? 5.031 2.988 -8.121 1.00 90.38 103 THR A C 1
ATOM 840 O O . THR A 1 103 ? 4.830 1.890 -8.651 1.00 90.38 103 THR A O 1
ATOM 843 N N . GLU A 1 104 ? 4.498 4.125 -8.549 1.00 85.88 104 GLU A N 1
ATOM 844 C CA . GLU A 1 104 ? 3.641 4.210 -9.728 1.00 85.88 104 GLU A CA 1
ATOM 845 C C . GLU A 1 104 ? 4.478 4.486 -10.983 1.00 85.88 104 GLU A C 1
ATOM 847 O O . GLU A 1 104 ? 5.377 5.328 -10.993 1.00 85.88 104 GLU A O 1
ATOM 852 N N . GLN A 1 105 ? 4.174 3.759 -12.052 1.00 82.31 105 GLN A N 1
ATOM 853 C CA . GLN A 1 105 ? 4.573 4.035 -13.431 1.00 82.31 105 GLN A CA 1
ATOM 854 C C . GLN A 1 105 ? 3.300 4.165 -14.279 1.00 82.31 105 GLN A C 1
ATOM 856 O O . GLN A 1 105 ? 2.222 3.801 -13.817 1.00 82.31 105 GLN A O 1
ATOM 861 N N . GLU A 1 106 ? 3.403 4.633 -15.529 1.00 78.50 106 GLU A N 1
ATOM 862 C CA . GLU A 1 106 ? 2.237 5.002 -16.362 1.00 78.50 106 GLU A CA 1
ATOM 863 C C . GLU A 1 106 ? 1.079 3.987 -16.357 1.00 78.50 106 GLU A C 1
ATOM 865 O O . GLU A 1 106 ? -0.083 4.384 -16.359 1.00 78.50 106 GLU A O 1
ATOM 870 N N . LYS A 1 107 ? 1.380 2.683 -16.366 1.00 82.31 107 LYS A N 1
ATOM 871 C CA . LYS A 1 107 ? 0.373 1.605 -16.330 1.00 82.31 107 LYS A CA 1
ATOM 872 C C . LYS A 1 107 ? 0.724 0.464 -15.379 1.00 82.31 107 LYS A C 1
ATOM 874 O O . LYS A 1 107 ? 0.063 -0.571 -15.403 1.00 82.31 107 LYS A O 1
ATOM 879 N N . CYS A 1 108 ? 1.767 0.638 -14.572 1.00 87.38 108 CYS A N 1
ATOM 880 C CA . CYS A 1 108 ? 2.294 -0.414 -13.714 1.00 87.38 108 CYS A CA 1
ATOM 881 C C . CYS A 1 108 ? 2.520 0.114 -12.298 1.00 87.38 108 CYS A C 1
ATOM 883 O O . CYS A 1 108 ? 3.208 1.113 -12.097 1.00 87.38 108 CYS A O 1
ATOM 885 N N . ILE A 1 109 ? 1.961 -0.580 -11.313 1.00 90.69 109 ILE A N 1
ATOM 886 C CA . ILE A 1 109 ? 2.179 -0.343 -9.892 1.00 90.69 109 ILE A CA 1
ATOM 887 C C . ILE A 1 109 ? 3.138 -1.413 -9.391 1.00 90.69 109 ILE A C 1
ATOM 889 O O . ILE A 1 109 ? 2.785 -2.588 -9.262 1.00 90.69 109 ILE A O 1
ATOM 893 N N . ARG A 1 110 ? 4.361 -1.008 -9.052 1.00 91.25 110 ARG A N 1
ATOM 894 C CA . ARG A 1 110 ? 5.341 -1.922 -8.469 1.00 91.25 110 ARG A CA 1
ATOM 895 C C . ARG A 1 110 ? 5.230 -1.917 -6.950 1.00 91.25 110 ARG A C 1
ATOM 897 O O . ARG A 1 110 ? 5.573 -0.943 -6.280 1.00 91.25 110 ARG A O 1
ATOM 904 N N . ILE A 1 111 ? 4.788 -3.038 -6.392 1.00 92.31 111 ILE A N 1
ATOM 905 C CA . ILE A 1 111 ? 4.593 -3.219 -4.956 1.00 92.31 111 ILE A CA 1
ATOM 906 C C . ILE A 1 111 ? 5.945 -3.477 -4.285 1.00 92.31 111 ILE A C 1
ATOM 908 O O . ILE A 1 111 ? 6.675 -4.414 -4.618 1.00 92.31 111 ILE A O 1
ATOM 912 N N . ILE A 1 112 ? 6.274 -2.653 -3.289 1.00 89.81 112 ILE A N 1
ATOM 913 C CA . ILE A 1 112 ? 7.515 -2.763 -2.512 1.00 89.81 112 ILE A CA 1
ATOM 914 C C . ILE A 1 112 ? 7.254 -3.475 -1.183 1.00 89.81 112 ILE A C 1
ATOM 916 O O . ILE A 1 112 ? 8.057 -4.311 -0.761 1.00 89.81 112 ILE A O 1
ATOM 920 N N . SER A 1 113 ? 6.163 -3.122 -0.499 1.00 90.88 113 SER A N 1
ATOM 921 C CA . SER A 1 113 ? 5.820 -3.634 0.830 1.00 90.88 113 SER A CA 1
ATOM 922 C C . SER A 1 113 ? 4.324 -3.509 1.095 1.00 90.88 113 SER A C 1
ATOM 924 O O . SER A 1 113 ? 3.692 -2.559 0.647 1.00 90.88 113 SER A O 1
ATOM 926 N N . ALA A 1 114 ? 3.765 -4.431 1.877 1.00 94.00 114 ALA A N 1
ATOM 927 C CA . ALA A 1 114 ? 2.384 -4.356 2.334 1.00 94.00 114 ALA A CA 1
ATOM 928 C C . ALA A 1 114 ? 2.313 -4.787 3.796 1.00 94.00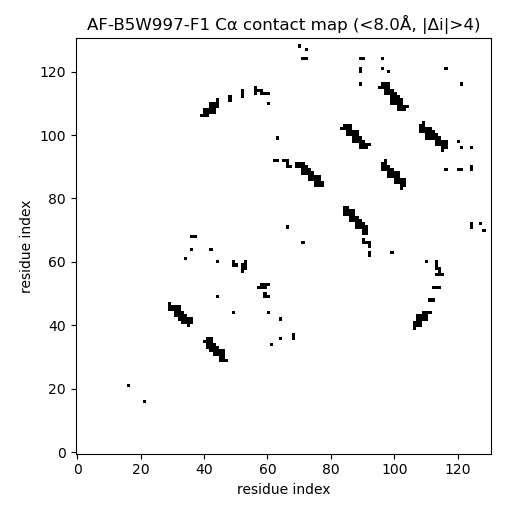 114 ALA A C 1
ATOM 930 O O . ALA A 1 114 ? 2.729 -5.889 4.162 1.00 94.00 114 ALA A O 1
ATOM 931 N N . ARG A 1 115 ? 1.783 -3.917 4.650 1.00 95.06 115 ARG A N 1
ATOM 932 C CA . ARG A 1 115 ? 1.683 -4.163 6.090 1.00 95.06 115 ARG A CA 1
ATOM 933 C C . ARG A 1 115 ? 0.331 -3.731 6.622 1.00 95.06 115 ARG A C 1
ATOM 935 O O . ARG A 1 115 ? -0.395 -2.973 5.993 1.00 95.06 115 ARG A O 1
ATOM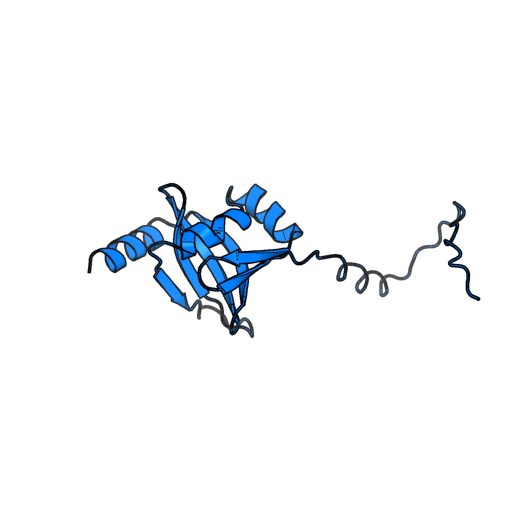 942 N N . LYS A 1 116 ? 0.017 -4.155 7.842 1.00 94.31 116 LYS A N 1
ATOM 943 C CA . LYS A 1 116 ? -1.092 -3.563 8.587 1.00 94.31 116 LYS A CA 1
ATOM 944 C C . LYS A 1 116 ? -0.838 -2.062 8.779 1.00 94.31 116 LYS A C 1
ATOM 946 O O . LYS A 1 116 ? 0.274 -1.665 9.152 1.00 94.31 116 LYS A O 1
ATOM 951 N N . ALA A 1 117 ? -1.865 -1.250 8.549 1.00 93.62 117 ALA A N 1
ATOM 952 C CA . ALA A 1 117 ? -1.812 0.170 8.857 1.00 93.62 117 ALA A CA 1
ATOM 953 C C . ALA A 1 117 ? -1.686 0.377 10.376 1.00 93.62 117 ALA A C 1
ATOM 955 O O . ALA A 1 117 ? -2.271 -0.356 11.183 1.00 93.62 117 ALA A O 1
ATOM 956 N N . THR A 1 118 ? -0.902 1.368 10.782 1.00 93.31 118 THR A N 1
ATOM 957 C CA . THR A 1 118 ? -0.826 1.820 12.176 1.00 93.31 118 THR A CA 1
ATOM 958 C C . THR A 1 118 ? -2.164 2.420 12.613 1.00 93.31 118 THR A C 1
ATOM 960 O O . THR A 1 118 ? -3.028 2.697 11.786 1.00 93.31 118 THR A O 1
ATOM 963 N N . LYS A 1 119 ? -2.362 2.637 13.921 1.00 93.00 119 LYS A N 1
ATOM 964 C CA . LYS A 1 119 ? -3.585 3.296 14.417 1.00 93.00 119 LYS A CA 1
ATOM 965 C C . LYS A 1 119 ? -3.762 4.701 13.832 1.00 93.00 119 LYS A C 1
ATOM 967 O O . LYS A 1 119 ? -4.878 5.087 13.524 1.00 93.00 119 LYS A O 1
ATOM 972 N N . TYR A 1 120 ? -2.658 5.426 13.664 1.00 92.19 120 TYR A N 1
ATOM 973 C CA . TYR A 1 120 ? -2.661 6.759 13.068 1.00 92.19 120 TYR A CA 1
ATOM 974 C C . TYR A 1 120 ? -3.050 6.716 11.584 1.00 92.19 120 TYR A C 1
ATOM 976 O O . TYR A 1 120 ? -3.928 7.449 11.157 1.00 92.19 120 TYR A O 1
ATOM 984 N N . GLU A 1 121 ? -2.475 5.793 10.811 1.00 92.75 121 GLU A N 1
ATOM 985 C CA . GLU A 1 121 ? -2.862 5.600 9.405 1.00 92.75 121 GLU A CA 1
ATOM 986 C C . GLU A 1 121 ? -4.324 5.145 9.266 1.00 92.75 121 GLU A C 1
ATOM 988 O O . GLU A 1 121 ? -5.038 5.628 8.398 1.00 92.75 121 GLU A O 1
ATOM 993 N N . GLN A 1 122 ? -4.802 4.258 10.145 1.00 93.38 122 GLN A N 1
ATOM 994 C CA . GLN A 1 122 ? -6.216 3.863 10.188 1.00 93.38 122 GLN A CA 1
ATOM 995 C C . GLN A 1 122 ? -7.139 5.064 10.404 1.00 93.38 122 GLN A C 1
ATOM 997 O O . GLN A 1 122 ? -8.145 5.182 9.714 1.00 93.38 122 GLN A O 1
ATOM 1002 N N . GLN A 1 123 ? -6.786 5.945 11.341 1.00 92.50 123 GLN A N 1
ATOM 1003 C CA . GLN A 1 123 ? -7.528 7.171 11.613 1.00 92.50 123 GLN A CA 1
ATOM 1004 C C . GLN A 1 123 ? -7.613 8.045 10.353 1.00 92.50 123 GLN A C 1
ATOM 1006 O O . GLN A 1 123 ? -8.714 8.399 9.949 1.00 92.50 123 GLN A O 1
ATOM 1011 N N . ILE A 1 124 ? -6.475 8.300 9.693 1.00 91.38 124 ILE A N 1
ATOM 1012 C CA . ILE A 1 124 ? -6.420 9.075 8.442 1.00 91.38 124 ILE A CA 1
ATOM 1013 C C . ILE A 1 124 ? -7.341 8.470 7.381 1.00 91.38 124 ILE A C 1
ATOM 1015 O O . ILE A 1 124 ? -8.094 9.195 6.740 1.00 91.38 124 ILE A O 1
ATOM 1019 N N . TYR A 1 125 ? -7.297 7.148 7.204 1.00 93.06 125 TYR A N 1
ATOM 1020 C CA . TYR A 1 125 ? -8.134 6.458 6.225 1.00 93.06 125 TYR A CA 1
ATOM 1021 C C . TYR A 1 125 ? -9.629 6.694 6.480 1.00 93.06 125 TYR A C 1
ATOM 1023 O O . TYR A 1 125 ? -10.351 7.094 5.572 1.00 93.06 125 TYR A O 1
ATOM 1031 N N . PHE A 1 126 ? -10.094 6.502 7.718 1.00 92.00 126 PHE A N 1
ATOM 1032 C CA . PHE A 1 126 ? -11.510 6.695 8.045 1.00 92.00 126 PHE A CA 1
ATOM 1033 C C . PHE A 1 126 ? -11.944 8.162 8.002 1.00 92.00 126 PHE A C 1
ATOM 1035 O O . PHE A 1 126 ? -13.061 8.440 7.581 1.00 92.00 126 PHE A O 1
ATOM 1042 N N . GLU A 1 127 ? -11.080 9.097 8.403 1.00 92.12 127 GLU A N 1
ATOM 1043 C CA . GLU A 1 127 ? -11.369 10.533 8.322 1.00 92.12 127 GLU A CA 1
ATOM 1044 C C . GLU A 1 127 ? -11.538 10.985 6.869 1.00 92.12 127 GLU A C 1
ATOM 1046 O O . GLU A 1 127 ? -12.509 11.669 6.549 1.00 92.12 127 GLU A O 1
ATOM 1051 N N . GLN A 1 128 ? -10.644 10.550 5.977 1.00 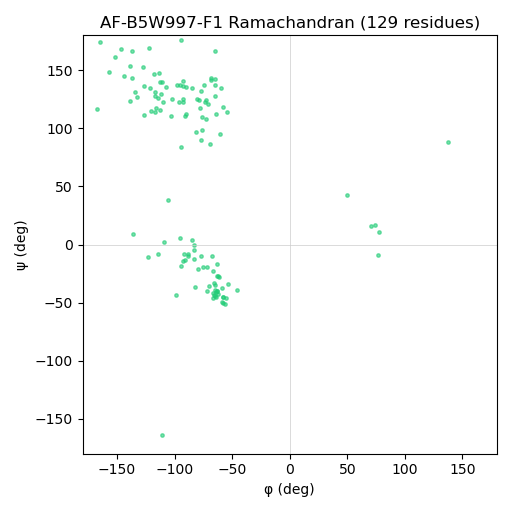89.81 128 GLN A N 1
ATOM 1052 C CA . GLN A 1 128 ? -10.685 10.900 4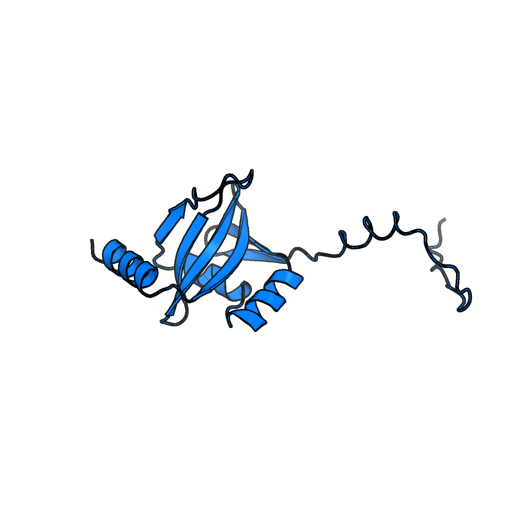.554 1.00 89.81 128 GLN A CA 1
ATOM 1053 C C . GLN A 1 128 ? -11.915 10.331 3.837 1.00 89.81 128 GLN A C 1
ATOM 1055 O O . GLN A 1 128 ? -12.438 10.988 2.948 1.00 89.81 128 GLN A O 1
ATOM 1060 N N . LEU A 1 129 ? -12.403 9.152 4.239 1.00 86.25 129 LEU A N 1
ATOM 1061 C CA . LEU A 1 129 ? -13.612 8.547 3.662 1.00 86.25 129 LEU A CA 1
ATOM 1062 C C . LEU A 1 129 ? -14.927 9.063 4.259 1.00 86.25 129 LEU A C 1
ATOM 1064 O O . LEU A 1 129 ? -15.996 8.759 3.739 1.00 86.25 129 LEU A O 1
ATOM 1068 N N . SER A 1 130 ? -14.868 9.790 5.375 1.00 81.88 130 SER A N 1
ATOM 1069 C CA . SER A 1 130 ? -16.058 10.338 6.041 1.00 81.88 130 SER A CA 1
ATOM 1070 C C . SER A 1 130 ? -16.485 11.723 5.539 1.00 81.88 130 SER A C 1
ATOM 1072 O O . SER A 1 130 ? -17.549 12.197 5.939 1.00 81.88 130 SER A O 1
ATOM 1074 N N . ASN A 1 131 ? -15.665 12.352 4.691 1.00 56.16 131 ASN A N 1
ATOM 1075 C CA . ASN A 1 131 ? -15.921 13.646 4.048 1.00 56.16 131 ASN A CA 1
ATOM 1076 C C . ASN A 1 131 ? -16.480 13.467 2.636 1.00 56.16 131 ASN A C 1
ATOM 1078 O O . ASN A 1 131 ? -17.318 14.312 2.248 1.00 56.16 131 ASN A O 1
#

Organism: NCBI:txid513049

Sequence (131 aa):
MLGFTQPTWVLGSKRKLPPLILLILIFWENLVTICSNSQGMEFEWDETKRLTNLRKHGINFIDVPLVFDGDIVTFEDDRFNYGEQRFVTLGLLQGRVVAIVHTEQEKCIRIISARKATKYEQQIYFEQLSN

Nearest PDB structures (foldseek):
  6w3w-assembly1_A  TM=4.274E-01  e=3.320E+00  synthetic construct
  2it9-assembly1_A  TM=2.654E-01  e=2.226E+00  Prochlorococcus marinus str. NATL2A
  4ryv-assembly1_A  TM=4.786E-01  e=7.389E+00  Lupinus luteus
  4j9a-assembly8_H  TM=3.529E-01  e=9.287E+00  Pseudomonas aeruginosa PAO1

Foldseek 3Di:
DDDDDDDDDDDDDPDDDDPPVVVVVVPPPFPWDWDADPVQAIETEGPVQQVVQCVVAVDGPVQVSVFVVDQKDKDWDPVDPPVATKIWIWGDDPNFIKTWIWGDDPRYTYTRHIHGDDPVRVVVSVVVVVD

Secondary structure (DSSP, 8-state):
----------S-------TTTTTTTTSS---EEEEE-TTS-EEEEEHHHHHHHHHHHS--GGGHHHHHTS-EEEEE--SS--SS--EEEEEEETTEEEEEEEEE-SSEEEEEEEEEPPHHHHHHHHHHHT-

Radius of gyration: 20.57 Å; Cα contacts (8 Å, |Δi|>4): 186; chains: 1; bounding box: 54×48×54 Å

Mean predicted aligned error: 12.71 Å